Protein AF-A0A2P8G8Y4-F1 (afdb_monomer_lite)

Secondary structure (DSSP, 8-state):
--------SSGGG------GGGTTS----------S-HHHHHHHHHHHHHHHHHHHHHT----TT----TTGGG--

pLDDT: mean 78.42, std 7.4, range [56.03, 92.75]

Radius of gyration: 23.39 Å; chains: 1; bounding box: 64×30×45 Å

Sequence (76 aa):
MYRKIFVVENAEDLNVRLPDEYLHKDIEVIAFDLHESLEELRTSKREAAEKAVEFFKTIQIDRSGFKFDRDEANER

Foldseek 3Di:
DDDDDDDDPDPVPPDDDDDPVCPPHDDDDDDDDDPDDPVRVVVVVVVVVVVVVVVVVVVDDDCVVPDDDPVVVPPD

Structure (mmCIF, N/CA/C/O backbone):
data_AF-A0A2P8G8Y4-F1
#
_entry.id   AF-A0A2P8G8Y4-F1
#
loop_
_atom_site.group_PDB
_atom_site.id
_atom_site.type_symbol
_atom_site.label_atom_id
_atom_site.label_alt_id
_atom_site.label_comp_id
_atom_site.label_asym_id
_atom_site.label_entity_id
_atom_site.label_seq_id
_atom_site.pdbx_PDB_ins_code
_atom_site.Cartn_x
_atom_site.Cartn_y
_atom_site.Cartn_z
_atom_site.occupancy
_atom_site.B_iso_or_equiv
_atom_site.auth_seq_id
_atom_site.auth_comp_id
_atom_site.auth_asym_id
_atom_site.auth_atom_id
_atom_site.pdbx_PDB_model_num
ATOM 1 N N . MET A 1 1 ? -7.378 2.341 -8.054 1.00 66.44 1 MET A N 1
ATOM 2 C CA . MET A 1 1 ? -5.986 2.767 -7.788 1.00 66.44 1 MET A CA 1
ATOM 3 C C . MET A 1 1 ? -5.233 1.566 -7.243 1.00 66.44 1 MET A C 1
ATOM 5 O O . MET A 1 1 ? -5.595 1.084 -6.177 1.00 66.44 1 MET A O 1
ATOM 9 N N . TYR A 1 2 ? -4.264 1.040 -7.991 1.00 77.25 2 TYR A N 1
ATOM 10 C CA . TYR A 1 2 ? -3.448 -0.102 -7.570 1.00 77.25 2 TYR A CA 1
ATOM 11 C C . TYR A 1 2 ? -2.209 0.414 -6.825 1.00 77.25 2 TYR A C 1
ATOM 13 O O . TYR A 1 2 ? -1.491 1.261 -7.348 1.00 77.25 2 TYR A O 1
ATOM 21 N N . ARG A 1 3 ? -1.971 -0.058 -5.596 1.00 81.38 3 ARG A N 1
ATOM 22 C CA . ARG A 1 3 ? -0.779 0.284 -4.804 1.00 81.38 3 ARG A CA 1
ATOM 23 C C . ARG A 1 3 ? -0.135 -0.997 -4.298 1.00 81.38 3 ARG A C 1
ATOM 25 O O . ARG A 1 3 ? -0.765 -1.742 -3.551 1.00 81.38 3 ARG A O 1
ATOM 32 N N . LYS A 1 4 ? 1.130 -1.211 -4.652 1.00 81.19 4 LYS A N 1
ATOM 33 C CA . LYS A 1 4 ? 1.953 -2.315 -4.154 1.00 81.19 4 LYS A CA 1
ATOM 34 C C . LYS A 1 4 ? 3.193 -1.736 -3.485 1.00 81.19 4 LYS A C 1
ATOM 36 O 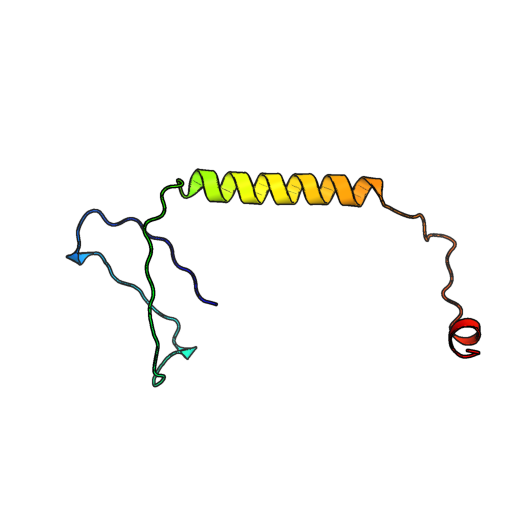O . LYS A 1 4 ? 3.851 -0.885 -4.068 1.00 81.19 4 LYS A O 1
ATOM 41 N N . ILE A 1 5 ? 3.483 -2.190 -2.269 1.00 80.94 5 ILE A N 1
ATOM 42 C CA . ILE A 1 5 ? 4.735 -1.888 -1.571 1.00 80.94 5 ILE A CA 1
ATOM 43 C C . ILE A 1 5 ? 5.521 -3.187 -1.510 1.00 80.94 5 ILE A C 1
ATOM 45 O O . ILE A 1 5 ? 4.958 -4.232 -1.179 1.00 80.94 5 ILE A O 1
ATOM 49 N N . PHE A 1 6 ? 6.798 -3.128 -1.831 1.00 77.19 6 PHE A N 1
ATOM 50 C CA . PHE A 1 6 ? 7.721 -4.238 -1.676 1.00 77.19 6 PHE A CA 1
ATOM 51 C C . PHE A 1 6 ? 9.087 -3.662 -1.309 1.00 77.19 6 PHE A C 1
ATOM 53 O O . PHE A 1 6 ? 9.386 -2.508 -1.607 1.00 77.19 6 PHE A O 1
ATOM 60 N N . VAL A 1 7 ? 9.888 -4.478 -0.642 1.00 79.25 7 VAL A N 1
ATOM 61 C CA . VAL A 1 7 ? 11.279 -4.184 -0.311 1.00 79.25 7 VAL A CA 1
ATOM 62 C C . VAL A 1 7 ? 12.084 -5.268 -1.001 1.00 79.25 7 VAL A C 1
ATOM 64 O O . VAL A 1 7 ? 11.774 -6.448 -0.835 1.00 79.25 7 VAL A O 1
ATOM 67 N N . VAL A 1 8 ? 13.041 -4.871 -1.830 1.00 81.50 8 VAL A N 1
ATOM 68 C CA . VAL A 1 8 ? 13.918 -5.796 -2.551 1.00 81.50 8 VAL A CA 1
ATOM 69 C C . VAL A 1 8 ? 15.362 -5.475 -2.203 1.00 81.50 8 VAL A C 1
ATOM 71 O O . VAL A 1 8 ? 15.719 -4.307 -2.068 1.00 81.50 8 VAL A O 1
ATOM 74 N N . GLU A 1 9 ? 16.176 -6.512 -2.026 1.00 81.06 9 GLU A N 1
ATOM 75 C CA . GLU A 1 9 ? 17.603 -6.365 -1.715 1.00 81.06 9 GLU A CA 1
ATOM 76 C C . GLU A 1 9 ? 18.433 -6.136 -2.985 1.00 81.06 9 GLU A C 1
ATOM 78 O O . GLU A 1 9 ? 19.465 -5.471 -2.935 1.00 81.06 9 GLU A O 1
ATOM 83 N N . ASN A 1 10 ? 17.949 -6.626 -4.134 1.00 82.00 10 ASN A N 1
ATOM 84 C CA . ASN A 1 10 ? 18.611 -6.503 -5.428 1.00 82.00 10 ASN A CA 1
ATOM 85 C C . ASN A 1 10 ? 17.663 -5.926 -6.482 1.00 82.00 10 ASN A C 1
ATOM 87 O O . ASN A 1 10 ? 16.459 -6.188 -6.484 1.00 82.00 10 ASN A O 1
ATOM 91 N N . ALA A 1 11 ? 18.223 -5.175 -7.431 1.00 77.00 11 ALA A N 1
ATOM 92 C CA . ALA A 1 11 ? 17.458 -4.577 -8.525 1.00 77.00 11 ALA A CA 1
ATOM 93 C C . ALA A 1 11 ? 16.826 -5.626 -9.458 1.00 77.00 11 ALA A C 1
ATOM 95 O O . ALA A 1 11 ? 15.781 -5.375 -10.047 1.00 77.00 11 ALA A O 1
ATOM 96 N N . GLU A 1 12 ? 17.431 -6.809 -9.574 1.00 78.25 12 GLU A N 1
ATOM 97 C CA . GLU A 1 12 ? 16.923 -7.907 -10.410 1.00 78.25 12 GLU A CA 1
ATOM 98 C C . GLU A 1 12 ? 15.606 -8.493 -9.872 1.00 78.25 12 GLU A C 1
ATOM 100 O O . GLU A 1 12 ? 14.769 -8.9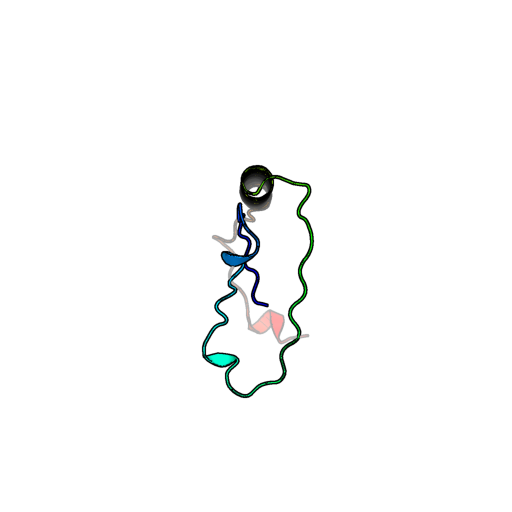81 -10.635 1.00 78.25 12 GLU A O 1
ATOM 105 N N . ASP A 1 13 ? 15.370 -8.355 -8.566 1.00 76.12 13 ASP A N 1
ATOM 106 C CA . ASP A 1 13 ? 14.159 -8.824 -7.893 1.00 76.12 13 ASP A CA 1
ATOM 107 C C . ASP A 1 13 ? 13.001 -7.811 -7.984 1.00 76.12 13 ASP A C 1
ATOM 109 O O . ASP A 1 13 ? 11.882 -8.079 -7.530 1.00 76.12 13 ASP A O 1
ATOM 113 N N . LEU A 1 14 ? 13.234 -6.647 -8.606 1.00 80.19 14 LEU A N 1
ATOM 114 C CA . LEU A 1 14 ? 12.268 -5.561 -8.754 1.00 80.19 14 LEU A CA 1
ATOM 115 C C . LEU A 1 14 ? 11.195 -5.890 -9.808 1.00 80.19 14 LEU A C 1
ATOM 117 O O . LEU A 1 14 ? 11.178 -5.347 -10.910 1.00 80.19 14 LEU A O 1
ATOM 121 N N . ASN A 1 15 ? 10.264 -6.782 -9.467 1.00 81.94 15 ASN A N 1
ATOM 122 C CA . ASN A 1 15 ? 9.177 -7.199 -10.354 1.00 81.94 15 ASN A CA 1
ATOM 123 C C . ASN A 1 15 ? 7.786 -6.790 -9.832 1.00 81.94 15 ASN A C 1
ATOM 125 O O . ASN A 1 15 ? 7.296 -7.251 -8.789 1.00 81.94 15 ASN A O 1
ATOM 129 N N . VAL A 1 16 ? 7.081 -5.966 -10.616 1.00 82.12 16 VAL A N 1
ATOM 130 C CA . VAL A 1 16 ? 5.694 -5.557 -10.347 1.00 82.12 16 VAL A CA 1
ATOM 131 C C . VAL A 1 16 ? 4.743 -6.340 -11.246 1.00 82.12 16 VAL A C 1
ATOM 133 O O . VAL A 1 16 ? 4.639 -6.093 -12.439 1.00 82.12 16 VAL A O 1
ATOM 136 N N . ARG A 1 17 ? 4.017 -7.292 -10.654 1.00 85.31 17 ARG A N 1
ATOM 137 C CA . ARG A 1 17 ? 2.905 -7.975 -11.327 1.00 85.31 17 ARG A CA 1
ATOM 138 C C . ARG A 1 17 ? 1.662 -7.095 -11.269 1.00 85.31 17 ARG A C 1
ATOM 140 O O . ARG A 1 17 ? 1.159 -6.845 -10.173 1.00 85.31 17 ARG A O 1
ATOM 147 N N . LEU A 1 18 ? 1.202 -6.636 -12.427 1.00 86.62 18 LEU A N 1
ATOM 148 C CA . LEU A 1 18 ? -0.038 -5.879 -12.569 1.00 86.62 18 LEU A CA 1
ATOM 149 C C . LEU A 1 18 ? -1.225 -6.835 -12.781 1.00 86.62 18 LEU A C 1
ATOM 151 O O . LEU A 1 18 ? -1.027 -7.916 -13.334 1.00 86.62 18 LEU A O 1
ATOM 155 N N . PRO A 1 19 ? -2.438 -6.473 -12.331 1.00 89.00 19 PRO A N 1
ATOM 156 C CA . PRO A 1 19 ? -3.638 -7.263 -12.595 1.00 89.00 19 PRO A CA 1
ATOM 157 C C . PRO A 1 19 ? -3.959 -7.391 -14.093 1.00 89.00 19 PRO A C 1
ATOM 159 O O . PRO A 1 19 ? -3.739 -6.453 -14.861 1.00 89.00 19 PRO A O 1
ATOM 162 N N . ASP A 1 20 ? -4.572 -8.512 -14.483 1.00 91.75 20 ASP A N 1
ATOM 163 C CA . ASP A 1 20 ? -4.919 -8.821 -15.882 1.00 91.75 20 ASP A CA 1
ATOM 164 C C . ASP A 1 20 ? -5.870 -7.791 -16.518 1.00 91.75 20 ASP A C 1
ATOM 166 O O . ASP A 1 20 ? -5.892 -7.617 -17.733 1.00 91.75 20 ASP A O 1
ATOM 170 N N . GLU A 1 21 ? -6.629 -7.048 -15.708 1.00 91.25 21 GLU A N 1
ATOM 171 C CA . GLU A 1 21 ? -7.525 -5.977 -16.171 1.00 91.25 21 GLU A CA 1
ATOM 172 C C . GLU A 1 21 ? -6.795 -4.823 -16.880 1.00 91.25 21 GLU A C 1
ATOM 174 O O . GLU A 1 21 ? -7.428 -4.006 -17.562 1.00 91.25 21 GLU A O 1
ATOM 179 N N . TYR A 1 22 ? -5.476 -4.741 -16.706 1.00 88.56 22 TYR A N 1
ATOM 180 C CA . TYR A 1 22 ? -4.611 -3.762 -17.345 1.00 88.56 22 TYR A CA 1
ATOM 181 C C . TYR A 1 22 ? -3.986 -4.261 -18.657 1.00 88.56 22 TYR A C 1
ATOM 183 O O . TYR A 1 22 ? -3.321 -3.487 -19.342 1.00 88.56 22 TYR A O 1
ATOM 191 N N . LEU A 1 23 ? -4.216 -5.517 -19.053 1.00 90.19 23 LEU A N 1
ATOM 192 C CA . LEU A 1 23 ? -3.730 -6.036 -20.332 1.00 90.19 23 LEU A CA 1
ATOM 193 C C . LEU A 1 23 ? -4.228 -5.176 -21.505 1.00 90.19 23 LEU A C 1
ATOM 195 O O . LEU A 1 23 ? -5.391 -4.774 -21.554 1.00 90.19 23 LEU A O 1
ATOM 199 N N . HIS A 1 24 ? -3.331 -4.925 -22.463 1.00 92.75 24 HIS A N 1
ATOM 200 C CA . HIS A 1 24 ? -3.579 -4.141 -23.685 1.00 92.75 24 HIS A CA 1
ATOM 201 C C . HIS A 1 24 ? -3.956 -2.667 -23.469 1.00 92.75 24 HIS A C 1
ATOM 203 O O . HIS A 1 24 ? -4.506 -2.0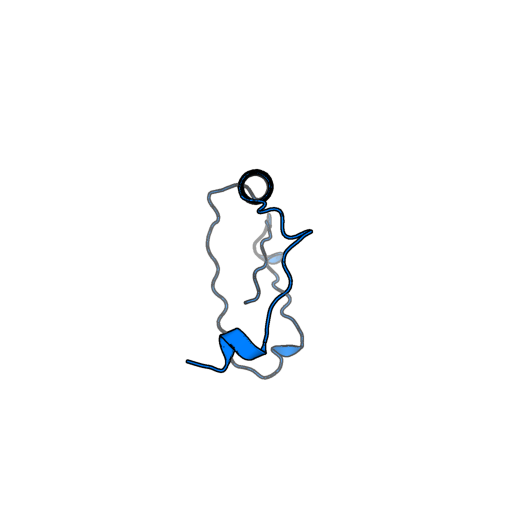38 -24.372 1.00 92.75 24 HIS A O 1
ATOM 209 N N . LYS A 1 25 ? -3.667 -2.109 -22.292 1.00 92.00 25 LYS A N 1
ATOM 210 C CA . LYS A 1 25 ? -3.853 -0.686 -21.996 1.00 92.00 25 LYS A CA 1
ATOM 211 C C . LYS A 1 25 ? -2.498 -0.008 -21.845 1.00 92.00 25 LYS A C 1
ATOM 213 O O . LYS A 1 25 ? -1.548 -0.628 -21.371 1.00 92.00 25 LYS A O 1
ATOM 218 N N . ASP A 1 26 ? -2.441 1.271 -22.193 1.00 91.31 26 ASP A N 1
ATOM 219 C CA . ASP A 1 26 ? -1.305 2.120 -21.846 1.00 91.31 26 ASP A CA 1
ATOM 220 C C . ASP A 1 26 ? -1.367 2.424 -20.346 1.00 91.31 26 ASP A C 1
ATOM 222 O O . ASP A 1 26 ? -2.394 2.876 -19.829 1.00 91.31 26 ASP A O 1
ATOM 226 N N . ILE A 1 27 ? -0.287 2.117 -19.629 1.00 86.62 27 ILE A N 1
ATOM 227 C CA . ILE A 1 27 ? -0.216 2.234 -18.171 1.00 86.62 27 ILE A CA 1
ATOM 228 C C . ILE A 1 27 ? 1.053 2.994 -17.818 1.00 86.62 27 ILE A C 1
ATOM 230 O O . ILE A 1 27 ? 2.143 2.646 -18.266 1.00 86.62 27 ILE A O 1
ATOM 234 N N . GLU A 1 28 ? 0.912 3.989 -16.954 1.00 85.75 28 GLU A N 1
ATOM 235 C CA . GLU A 1 28 ? 2.033 4.651 -16.302 1.00 85.75 28 GLU A CA 1
ATOM 236 C C . GLU A 1 28 ? 2.218 4.068 -14.898 1.00 85.75 28 GLU A C 1
ATOM 238 O O . GLU A 1 28 ? 1.257 3.926 -14.134 1.00 85.75 28 GLU A O 1
ATOM 243 N N . VAL A 1 29 ? 3.457 3.715 -14.554 1.00 84.00 29 VAL A N 1
ATOM 244 C CA . VAL A 1 29 ? 3.815 3.204 -13.228 1.00 84.00 29 VAL A CA 1
ATOM 245 C C . VAL A 1 29 ? 4.700 4.231 -12.541 1.00 84.00 29 VAL A C 1
ATOM 247 O O . VAL A 1 29 ? 5.783 4.545 -13.024 1.00 84.00 29 VAL A O 1
ATOM 250 N N . ILE A 1 30 ? 4.242 4.727 -11.392 1.00 85.94 30 ILE A N 1
ATOM 251 C CA . ILE A 1 30 ? 4.959 5.718 -10.591 1.00 85.94 30 ILE A CA 1
ATOM 252 C C . ILE A 1 30 ? 5.392 5.065 -9.278 1.00 85.94 30 ILE A C 1
ATOM 254 O O . ILE A 1 30 ? 4.570 4.475 -8.571 1.00 85.94 30 ILE A O 1
ATOM 258 N N . ALA A 1 31 ? 6.680 5.174 -8.959 1.00 83.25 31 ALA A N 1
ATOM 259 C CA . ALA A 1 31 ? 7.276 4.657 -7.733 1.00 83.25 31 ALA A CA 1
ATOM 260 C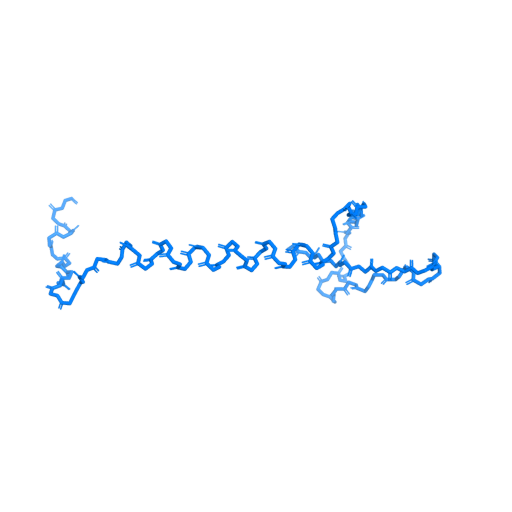 C . ALA A 1 31 ? 7.884 5.798 -6.910 1.00 83.25 31 ALA A C 1
ATOM 262 O O . ALA A 1 31 ? 8.413 6.760 -7.464 1.00 83.25 31 ALA A O 1
ATOM 263 N N . PHE A 1 32 ? 7.805 5.670 -5.586 1.00 85.69 32 PHE A N 1
ATOM 264 C CA . PHE A 1 32 ? 8.354 6.626 -4.630 1.00 85.69 32 PHE A CA 1
ATOM 265 C C . PHE A 1 32 ? 9.028 5.871 -3.492 1.00 85.69 32 PHE A C 1
ATOM 267 O O . PHE A 1 32 ? 8.510 4.838 -3.052 1.00 85.69 32 PHE A O 1
ATOM 274 N N . ASP A 1 33 ? 10.121 6.428 -2.979 1.00 80.81 33 ASP A N 1
ATOM 275 C CA . ASP A 1 33 ? 10.708 5.961 -1.731 1.00 80.81 33 ASP A CA 1
ATOM 276 C C . ASP A 1 33 ? 9.759 6.268 -0.572 1.00 80.81 33 ASP A C 1
ATOM 278 O O . ASP A 1 33 ? 9.218 7.370 -0.441 1.00 80.81 33 ASP A O 1
ATOM 282 N N . LEU A 1 34 ? 9.536 5.267 0.275 1.00 78.31 34 LEU A N 1
ATOM 283 C CA . LEU A 1 34 ? 8.770 5.429 1.501 1.00 78.31 34 LEU A CA 1
ATOM 284 C C . LEU A 1 34 ? 9.759 5.626 2.647 1.00 78.31 34 LEU A C 1
ATOM 286 O O . LEU A 1 34 ? 10.496 4.710 2.996 1.00 78.31 34 LEU A O 1
ATOM 290 N N . HIS A 1 35 ? 9.773 6.828 3.224 1.00 69.94 35 HIS A N 1
ATOM 291 C CA . HIS A 1 35 ? 10.584 7.128 4.407 1.00 69.94 35 HIS A CA 1
ATOM 292 C C . HIS A 1 35 ? 10.013 6.531 5.701 1.00 69.94 35 HIS A C 1
ATOM 294 O O . HIS A 1 35 ? 10.756 6.359 6.660 1.00 69.94 35 HIS A O 1
ATOM 300 N N . GLU A 1 36 ? 8.721 6.197 5.720 1.00 67.06 36 GLU A N 1
ATOM 301 C CA . GLU A 1 36 ? 8.062 5.544 6.853 1.00 67.06 36 GLU A CA 1
ATOM 302 C C . GLU A 1 36 ? 8.051 4.027 6.663 1.00 67.06 36 GLU A C 1
ATOM 304 O O . GLU A 1 36 ? 7.751 3.511 5.577 1.00 67.06 36 GLU A O 1
ATOM 309 N N . SER A 1 37 ? 8.338 3.302 7.741 1.00 68.69 37 SER A N 1
ATOM 310 C CA . SER A 1 37 ? 8.249 1.847 7.763 1.00 68.69 37 SER A CA 1
ATOM 311 C C . SER A 1 37 ? 6.823 1.395 7.428 1.00 68.69 37 SER A C 1
ATOM 313 O O . SER A 1 37 ? 5.824 1.983 7.846 1.00 68.69 37 SER A O 1
ATOM 315 N N . LEU A 1 38 ? 6.704 0.291 6.687 1.00 67.81 38 LEU A N 1
ATOM 316 C CA . LEU A 1 38 ? 5.420 -0.357 6.387 1.00 67.81 38 LEU A CA 1
ATOM 317 C C . LEU A 1 38 ? 4.598 -0.641 7.656 1.00 67.81 38 LEU A C 1
ATOM 319 O O . LEU A 1 38 ? 3.367 -0.569 7.629 1.00 67.81 38 LEU A O 1
ATOM 323 N N . GLU A 1 39 ? 5.283 -0.935 8.760 1.00 67.56 39 GLU A N 1
ATOM 324 C CA . GLU A 1 39 ? 4.670 -1.183 10.061 1.00 67.56 39 GLU A CA 1
ATOM 325 C C . GLU A 1 39 ? 4.194 0.116 10.725 1.00 67.56 39 GLU A C 1
ATOM 327 O O . GLU A 1 39 ? 3.118 0.130 11.318 1.00 67.56 39 GLU A O 1
ATOM 332 N N . GLU A 1 40 ? 4.893 1.236 10.535 1.00 69.62 40 GLU A N 1
ATOM 333 C CA . GLU A 1 40 ? 4.448 2.562 10.995 1.00 69.62 40 GLU A CA 1
ATOM 334 C C . GLU A 1 40 ? 3.189 3.010 10.238 1.00 69.62 40 GLU A C 1
ATOM 336 O O . GLU A 1 40 ? 2.215 3.461 10.843 1.00 69.62 40 GLU A O 1
ATOM 341 N N . LEU A 1 41 ? 3.141 2.786 8.921 1.00 66.56 41 LEU A N 1
ATOM 342 C CA . LEU A 1 41 ? 1.964 3.076 8.090 1.00 66.56 41 LEU A CA 1
ATOM 343 C C . LEU A 1 41 ? 0.751 2.199 8.430 1.00 66.56 41 LEU A C 1
ATOM 345 O O . LEU A 1 41 ? -0.397 2.635 8.309 1.00 66.56 41 LEU A O 1
ATOM 349 N N . ARG A 1 42 ? 0.973 0.938 8.808 1.00 71.31 42 ARG A N 1
ATOM 350 C CA . ARG A 1 42 ? -0.101 0.038 9.255 1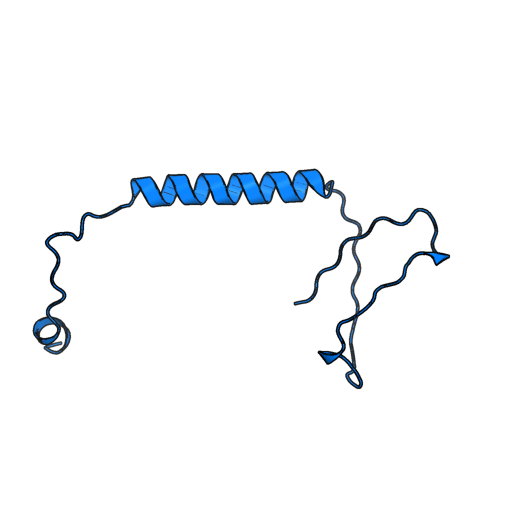.00 71.31 42 ARG A CA 1
ATOM 351 C C . ARG A 1 42 ? -0.613 0.428 10.630 1.00 71.31 42 ARG A C 1
ATOM 353 O O . ARG A 1 42 ? -1.828 0.472 10.826 1.00 71.31 42 ARG A O 1
ATOM 360 N N . THR A 1 43 ? 0.302 0.735 11.542 1.00 73.19 43 THR A N 1
ATOM 361 C CA . THR A 1 43 ? -0.018 1.141 12.911 1.00 73.19 43 THR A CA 1
ATOM 362 C C . THR A 1 43 ? -0.791 2.456 12.905 1.00 73.19 43 THR A C 1
ATOM 364 O O . THR A 1 43 ? -1.887 2.507 13.453 1.00 73.19 43 THR A O 1
ATOM 367 N N . SER A 1 44 ? -0.336 3.467 12.161 1.00 73.56 44 SER A N 1
ATOM 368 C CA . SER A 1 44 ? -1.029 4.759 12.062 1.00 73.56 44 SER A CA 1
ATOM 369 C C . SER A 1 44 ? -2.436 4.642 11.467 1.00 73.56 44 SER A C 1
ATOM 371 O O . SER A 1 44 ? -3.384 5.237 11.981 1.00 73.56 44 SER A O 1
ATOM 373 N N . LYS A 1 45 ? -2.620 3.824 10.420 1.00 75.25 45 LYS A N 1
ATOM 374 C CA . LYS A 1 45 ? -3.953 3.565 9.847 1.00 75.25 45 LYS A CA 1
ATOM 375 C C . LYS A 1 45 ? -4.876 2.843 10.818 1.00 75.25 45 LYS A C 1
ATOM 377 O O . LYS A 1 45 ? -6.066 3.153 10.863 1.00 75.25 45 LYS A O 1
ATOM 382 N N . ARG A 1 46 ? -4.345 1.881 11.570 1.00 77.12 46 ARG A N 1
ATOM 383 C CA . ARG A 1 46 ? -5.106 1.150 12.581 1.00 77.12 46 ARG A CA 1
ATOM 384 C C . ARG A 1 46 ? -5.525 2.072 13.724 1.00 77.12 46 ARG A C 1
ATOM 386 O O . ARG A 1 46 ? -6.706 2.112 14.045 1.00 77.12 46 ARG A O 1
ATOM 393 N N . GLU A 1 47 ? -4.604 2.863 14.258 1.00 80.06 47 GLU A N 1
ATOM 394 C CA . GLU A 1 47 ? -4.891 3.846 15.305 1.00 80.06 47 GLU A CA 1
ATOM 395 C C . GLU A 1 47 ? -5.911 4.896 14.849 1.00 80.06 47 GLU A C 1
ATOM 397 O O . GLU A 1 47 ? -6.807 5.266 15.606 1.00 80.06 47 GLU A O 1
ATOM 402 N N . ALA A 1 48 ? -5.820 5.365 13.601 1.00 79.12 48 ALA A N 1
ATOM 403 C CA . ALA A 1 48 ? -6.799 6.287 13.032 1.00 79.12 48 ALA A CA 1
ATOM 404 C C . ALA A 1 48 ? -8.194 5.649 12.921 1.00 79.12 48 ALA A C 1
ATOM 406 O O . ALA A 1 48 ? -9.193 6.298 13.234 1.00 79.12 48 ALA A O 1
ATOM 407 N N . ALA A 1 49 ? -8.273 4.378 12.516 1.00 79.81 49 ALA A N 1
ATOM 408 C CA . ALA A 1 49 ? -9.531 3.640 12.456 1.00 79.81 49 ALA A CA 1
ATOM 409 C C . ALA A 1 49 ? -10.126 3.401 13.854 1.00 79.81 49 ALA A C 1
ATOM 411 O O . ALA A 1 49 ? -11.324 3.601 14.048 1.00 79.81 49 ALA A O 1
ATOM 412 N N . GLU A 1 50 ? -9.303 3.031 14.836 1.00 83.50 50 GLU A N 1
ATOM 413 C CA . GLU A 1 50 ? -9.725 2.837 16.229 1.00 83.50 50 GLU A CA 1
ATOM 414 C C . GLU A 1 50 ? -10.257 4.150 16.832 1.00 83.50 50 GLU A C 1
ATOM 416 O O . GLU A 1 50 ? -11.373 4.175 17.355 1.00 83.50 50 GLU A O 1
ATOM 421 N N . LYS A 1 51 ? -9.547 5.271 16.637 1.00 83.12 51 LYS A N 1
ATOM 422 C CA . LYS A 1 51 ? -10.002 6.612 17.055 1.00 83.12 51 LYS A CA 1
ATOM 423 C C . LYS A 1 51 ? -11.304 7.035 16.379 1.00 83.12 51 LYS A C 1
ATOM 425 O O . LYS A 1 51 ? -12.169 7.620 17.026 1.00 83.12 51 LYS A O 1
ATOM 430 N N . ALA A 1 52 ? -11.468 6.742 15.088 1.00 77.12 52 ALA A N 1
ATOM 431 C CA . ALA A 1 52 ? -12.705 7.042 14.373 1.00 77.12 52 ALA A CA 1
ATOM 432 C C . ALA A 1 52 ? -13.889 6.253 14.952 1.00 77.12 52 ALA A C 1
ATOM 434 O O . ALA A 1 52 ? -14.957 6.821 15.172 1.00 77.12 52 ALA A O 1
ATOM 435 N N . VAL A 1 53 ? -13.704 4.965 15.257 1.00 81.56 53 VAL A N 1
ATOM 436 C CA . VAL A 1 53 ? -14.742 4.137 15.890 1.00 81.56 53 VAL A CA 1
ATOM 437 C C . VAL A 1 53 ? -15.124 4.682 17.267 1.00 81.56 53 VAL A C 1
ATOM 439 O O . VAL A 1 53 ? -16.314 4.752 17.576 1.00 81.56 53 VAL A O 1
ATOM 442 N N . GLU A 1 54 ? -14.155 5.091 18.086 1.00 82.69 54 GLU A N 1
ATOM 443 C CA . GLU A 1 54 ? -14.442 5.719 19.382 1.00 82.69 54 GLU A CA 1
ATOM 444 C C . GLU A 1 54 ? -15.196 7.043 19.233 1.00 82.69 54 GLU A C 1
ATOM 446 O O . GLU A 1 54 ? -16.195 7.259 19.917 1.00 82.69 54 GLU A O 1
ATOM 451 N N . PHE A 1 55 ? -14.792 7.890 18.288 1.00 81.25 55 PHE A N 1
ATOM 452 C CA . PHE A 1 55 ? -15.483 9.143 17.990 1.00 81.25 55 PHE A CA 1
ATOM 453 C C . PHE A 1 55 ? -16.930 8.919 17.524 1.00 81.25 55 PHE A C 1
ATOM 455 O O . PHE A 1 55 ? -17.844 9.605 17.966 1.00 81.25 55 PHE A O 1
ATOM 462 N N . PHE A 1 56 ? -17.192 7.926 16.673 1.00 78.75 56 PHE A N 1
ATOM 463 C CA . PHE A 1 56 ? -18.565 7.649 16.240 1.00 78.75 56 PHE A CA 1
ATOM 464 C C . PHE A 1 56 ? -19.428 7.010 17.332 1.00 78.75 56 PHE A C 1
ATOM 466 O O . PHE A 1 56 ? -20.648 7.172 17.301 1.00 78.75 56 PHE A O 1
ATOM 473 N N . LYS A 1 57 ? -18.831 6.330 18.322 1.00 78.81 57 LYS A N 1
ATOM 474 C CA . LYS A 1 57 ? -19.564 5.850 19.505 1.00 78.81 57 LYS A CA 1
ATOM 475 C C . LYS A 1 57 ? -20.086 6.999 20.365 1.00 78.81 57 LYS A C 1
ATOM 477 O O . LYS A 1 57 ? -21.182 6.883 20.901 1.00 78.81 57 LYS A O 1
ATOM 482 N N . THR A 1 58 ? -19.351 8.105 20.482 1.00 78.81 58 THR A N 1
ATOM 483 C CA . THR A 1 58 ? -19.785 9.247 21.306 1.00 78.81 58 THR A CA 1
ATOM 484 C C . THR A 1 58 ? -20.894 10.079 20.658 1.00 78.81 58 THR A C 1
ATOM 486 O O . THR A 1 58 ? -21.565 10.835 21.354 1.00 78.81 58 THR A O 1
ATOM 489 N N . ILE A 1 59 ? -21.132 9.917 19.352 1.00 78.94 59 ILE A N 1
ATOM 490 C CA . ILE A 1 59 ? -22.139 10.669 18.578 1.00 78.94 59 ILE A CA 1
ATOM 491 C C . ILE A 1 59 ? -23.368 9.793 18.267 1.00 78.94 59 ILE A C 1
ATOM 493 O O . ILE A 1 59 ? -24.211 10.142 17.442 1.00 78.94 59 ILE A O 1
ATOM 497 N N . GLN A 1 60 ? -23.504 8.631 18.912 1.00 75.75 60 GLN A N 1
ATOM 498 C CA . GLN A 1 60 ? -24.681 7.788 18.718 1.00 75.75 60 GLN A CA 1
ATOM 499 C C . GLN A 1 60 ? -25.936 8.502 19.231 1.00 75.75 60 GLN A C 1
ATOM 501 O O . GLN A 1 60 ? -26.114 8.717 20.425 1.00 75.75 60 GLN A O 1
ATOM 506 N N . ILE A 1 61 ? -26.811 8.871 18.297 1.00 75.69 61 ILE A N 1
ATOM 507 C CA . ILE A 1 61 ? -28.136 9.414 18.588 1.00 75.69 61 ILE A CA 1
ATOM 508 C C . ILE A 1 61 ? -29.092 8.231 18.700 1.00 75.69 61 ILE A C 1
ATOM 510 O O . ILE A 1 61 ? -29.197 7.433 17.765 1.00 75.69 61 ILE A O 1
ATOM 514 N N . ASP A 1 62 ? -29.792 8.126 19.828 1.00 77.75 62 ASP A N 1
ATOM 515 C CA . ASP A 1 62 ? -30.826 7.115 20.017 1.00 77.75 62 ASP A CA 1
ATOM 516 C C . ASP A 1 62 ? -31.996 7.371 19.055 1.00 77.75 62 ASP A C 1
ATOM 518 O O . ASP A 1 62 ? -32.680 8.393 19.121 1.00 77.75 62 ASP A O 1
ATOM 522 N N . ARG A 1 63 ? -32.197 6.436 18.123 1.00 77.38 63 ARG A N 1
ATOM 523 C CA . ARG A 1 63 ? -33.281 6.450 17.131 1.00 77.38 63 ARG A CA 1
ATOM 524 C C . ARG A 1 63 ? -34.339 5.388 17.412 1.00 77.38 63 ARG A C 1
ATOM 526 O O . ARG A 1 63 ? -35.191 5.159 16.559 1.00 77.38 63 ARG A O 1
ATOM 533 N N . SER A 1 64 ? -34.308 4.735 18.572 1.00 79.12 64 SER A N 1
ATOM 534 C CA . SER A 1 64 ? -35.246 3.657 18.917 1.00 79.12 64 SER A CA 1
ATOM 535 C C . SER A 1 64 ? -36.721 4.092 18.869 1.00 79.12 64 SER A C 1
ATOM 537 O O . SER A 1 64 ? -37.588 3.276 18.565 1.00 79.12 64 SER A O 1
ATOM 539 N N . GLY A 1 65 ? -37.004 5.383 19.083 1.00 76.62 65 GLY A N 1
ATOM 540 C CA . GLY A 1 65 ? -38.330 5.993 18.916 1.00 76.62 65 GLY A CA 1
ATOM 541 C C . GLY A 1 65 ? -38.544 6.766 17.609 1.00 76.62 65 GLY A C 1
ATO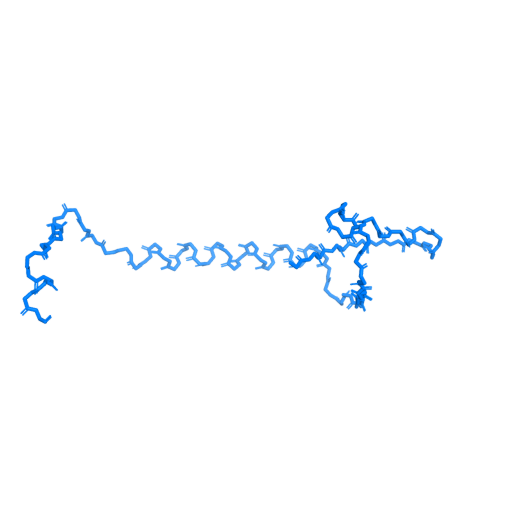M 542 O O . GLY A 1 65 ? -39.629 7.303 17.395 1.00 76.62 65 GLY A O 1
ATOM 543 N N . PHE A 1 66 ? -37.538 6.859 16.736 1.00 80.94 66 PHE A N 1
ATOM 544 C CA . PHE A 1 66 ? -37.629 7.655 15.514 1.00 80.94 66 PHE A CA 1
ATOM 545 C C . PHE A 1 66 ? -38.352 6.871 14.417 1.00 80.94 66 PHE A C 1
ATOM 547 O O . PHE A 1 66 ? -37.850 5.866 13.910 1.00 80.94 66 PHE A O 1
ATOM 554 N N . LYS A 1 67 ? -39.526 7.357 14.014 1.00 77.50 67 LYS A N 1
ATOM 555 C CA . LYS A 1 67 ? -40.213 6.913 12.801 1.00 77.50 67 LYS A CA 1
ATOM 556 C C . LYS A 1 67 ? -40.043 7.998 11.750 1.00 77.50 67 LYS A C 1
ATOM 558 O O . LYS A 1 67 ? -40.431 9.135 11.975 1.00 77.50 67 LYS A O 1
ATOM 563 N N . PHE A 1 68 ? -39.424 7.639 10.629 1.00 75.62 68 PHE A N 1
ATOM 564 C CA . PHE A 1 68 ? -39.297 8.537 9.491 1.00 75.62 68 PHE A CA 1
ATOM 565 C C . PHE A 1 68 ? -40.675 8.689 8.844 1.00 75.62 68 PHE A C 1
ATOM 567 O O . PHE A 1 68 ? -41.155 7.748 8.205 1.00 75.62 68 PHE A O 1
ATOM 574 N N . ASP A 1 69 ? -41.315 9.837 9.054 1.00 78.19 69 ASP A N 1
ATOM 575 C CA . ASP A 1 69 ? -42.568 10.166 8.389 1.00 78.19 69 ASP A CA 1
ATOM 576 C C . ASP A 1 69 ? -42.264 10.641 6.963 1.00 78.19 69 ASP A C 1
ATOM 578 O O . ASP A 1 69 ? -41.633 11.675 6.736 1.00 78.19 69 ASP A O 1
ATOM 582 N N . ARG A 1 70 ? -42.640 9.816 5.984 1.00 69.38 70 ARG A N 1
ATOM 583 C CA . ARG A 1 70 ? -42.409 10.114 4.565 1.00 69.38 70 ARG A CA 1
ATOM 584 C C . ARG A 1 70 ? -43.350 11.196 4.052 1.00 69.38 70 ARG A C 1
ATOM 586 O O . ARG A 1 70 ? -43.021 11.808 3.038 1.00 69.38 70 ARG A O 1
ATOM 593 N N . ASP A 1 71 ? -44.480 11.401 4.719 1.00 73.56 71 ASP A N 1
ATOM 594 C CA . ASP A 1 71 ? -45.492 12.353 4.284 1.00 73.56 71 ASP A CA 1
ATOM 595 C C . ASP A 1 71 ? -45.061 13.777 4.682 1.00 73.56 71 ASP A C 1
ATOM 597 O O . ASP A 1 71 ? -45.041 14.658 3.828 1.00 73.56 71 ASP A O 1
ATOM 601 N N . GLU A 1 72 ? -44.513 13.971 5.891 1.00 65.56 72 GLU A N 1
ATOM 602 C CA . GLU A 1 72 ? -43.906 15.246 6.334 1.00 65.56 72 GLU A CA 1
ATOM 603 C C . GLU A 1 72 ? -42.725 15.692 5.440 1.00 65.56 72 GLU A C 1
ATOM 605 O O . GLU A 1 72 ? -42.529 16.881 5.181 1.00 65.56 72 GLU A O 1
ATOM 610 N N . ALA A 1 73 ? -41.935 14.741 4.929 1.00 68.62 73 ALA A N 1
ATOM 611 C CA . ALA A 1 73 ? -40.771 15.027 4.084 1.00 68.62 73 ALA A CA 1
ATOM 612 C C . ALA A 1 73 ? -41.124 15.426 2.637 1.00 68.62 73 ALA A C 1
ATOM 614 O O . ALA A 1 73 ? -40.278 16.002 1.953 1.00 68.62 73 ALA A O 1
ATOM 615 N N . ASN A 1 74 ? -42.340 15.115 2.172 1.00 66.69 74 ASN A N 1
ATOM 616 C CA . ASN A 1 74 ? -42.820 15.421 0.820 1.00 66.69 74 ASN A CA 1
ATOM 617 C C . ASN A 1 74 ? -43.720 16.673 0.759 1.00 66.69 74 ASN A C 1
ATOM 619 O O . ASN A 1 74 ? -44.101 17.083 -0.335 1.00 66.69 74 ASN A O 1
ATOM 623 N N . GLU A 1 75 ? -44.060 17.285 1.899 1.00 61.56 75 GLU A N 1
ATOM 624 C CA . GLU A 1 75 ? -44.881 18.507 1.986 1.00 61.56 75 GLU A CA 1
ATOM 625 C C . GLU A 1 75 ? -44.066 19.820 1.889 1.00 61.56 75 GLU A C 1
ATOM 627 O O . GLU A 1 75 ? -44.587 20.904 2.168 1.00 61.56 75 GLU A O 1
ATOM 632 N N . ARG A 1 76 ? -42.794 19.753 1.470 1.00 56.03 76 ARG A N 1
ATOM 633 C CA . ARG A 1 76 ? -41.929 20.916 1.208 1.00 56.03 76 ARG A CA 1
ATOM 634 C C . ARG A 1 76 ? -41.468 21.008 -0.238 1.00 56.03 76 ARG A C 1
ATOM 636 O O . ARG A 1 76 ? -41.030 19.976 -0.786 1.00 56.03 76 ARG A O 1
#

Organism: NCBI:txid1591085